Protein AF-A0A1F3H5K3-F1 (afdb_monomer_lite)

pLDDT: mean 89.54, std 6.71, range [53.72, 97.19]

Radius of gyration: 18.04 Å; chains: 1; bounding box: 42×29×49 Å

Secondary structure (DSSP, 8-state):
---HHHHHHHHHHHHHHHHHSHHHHHHEEEEHHHHHHHHS---------EEEES-GGGHHHHHHHHHHHHTTSS-B-HHHHHHHHSS-HHHHHHHHHHHHHHS-TTGGGTTTGGGS-HHHHHHIIIIIHHHHHHHHHHHHHS--B-

Foldseek 3Di:
DDDQVVQLVLVVVLVCLQCVPVVSVVFWDWDDVNCCVPPVVDPDRDNDTDIDGPDPVCVVVNVVSSLVSVLPGDADAQCVCCVVVVDGPLVVLVVVLVVLVPDQLVNVCVVPVVVDDPVVNVCSSPPPSVVVSVVSVVCSVPGRHD

Sequence (146 aa):
MVNINKHKFFLTQVLKDIYSDIELANCLGLKGGTALMFFYDLPRFSIDLDFNLLYLAKEKTVYEKVRKILQKQTPINKEIVEARMEIPLADYIQKCIDHLESMSDRGILNGLGELMDEDMKKFVRTKLRTETTSLLRFYKEFPILA

Structure (mmCIF, N/CA/C/O backbone):
data_AF-A0A1F3H5K3-F1
#
_entry.id   AF-A0A1F3H5K3-F1
#
loop_
_atom_site.group_PDB
_atom_site.id
_atom_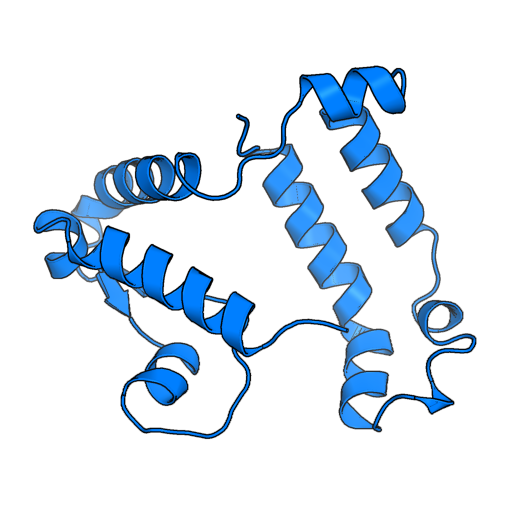site.type_symbol
_atom_site.label_atom_id
_atom_site.label_alt_id
_atom_site.label_comp_id
_atom_site.label_asym_id
_atom_site.label_entity_id
_atom_site.label_seq_id
_atom_site.pdbx_PDB_ins_code
_atom_site.Cartn_x
_atom_site.Cartn_y
_atom_site.Cartn_z
_atom_site.occupancy
_atom_site.B_iso_or_equiv
_atom_site.auth_seq_id
_atom_site.auth_comp_id
_atom_site.auth_asym_id
_atom_site.auth_atom_id
_atom_site.pdbx_PDB_model_num
ATOM 1 N N . MET A 1 1 ? -3.388 -15.518 13.757 1.00 53.72 1 MET A N 1
ATOM 2 C CA . MET A 1 1 ? -1.986 -15.597 13.289 1.00 53.72 1 MET A CA 1
ATOM 3 C C . MET A 1 1 ? -1.962 -15.286 11.798 1.00 53.72 1 MET A C 1
ATOM 5 O O . MET A 1 1 ? -2.818 -15.804 11.088 1.00 53.72 1 MET A O 1
ATOM 9 N N . VAL A 1 2 ? -1.072 -14.409 11.327 1.00 66.06 2 VAL A N 1
ATOM 10 C CA . VAL A 1 2 ? -0.984 -14.055 9.896 1.00 66.06 2 VAL A CA 1
ATOM 11 C C . VAL A 1 2 ? -0.534 -15.283 9.099 1.00 66.06 2 VAL A C 1
ATOM 13 O O . VAL A 1 2 ? 0.465 -15.911 9.439 1.00 66.06 2 VAL A O 1
ATOM 16 N N . ASN A 1 3 ? -1.269 -15.649 8.047 1.00 82.31 3 ASN A N 1
ATOM 17 C CA . ASN A 1 3 ? -0.871 -16.738 7.157 1.00 82.31 3 ASN A CA 1
ATOM 18 C C . ASN A 1 3 ? 0.148 -16.210 6.134 1.00 82.31 3 ASN A C 1
ATOM 20 O O . ASN A 1 3 ? -0.229 -15.592 5.138 1.00 82.31 3 ASN A O 1
ATOM 24 N N . ILE A 1 4 ? 1.433 -16.458 6.398 1.00 83.38 4 ILE A N 1
ATOM 25 C CA . ILE A 1 4 ? 2.563 -15.955 5.598 1.00 83.38 4 ILE A CA 1
ATOM 26 C C . ILE A 1 4 ? 2.479 -16.426 4.140 1.00 83.38 4 ILE A C 1
ATOM 28 O O . ILE A 1 4 ? 2.714 -15.640 3.225 1.00 83.38 4 ILE A O 1
ATOM 32 N N . ASN A 1 5 ? 2.082 -17.680 3.907 1.00 85.25 5 ASN A N 1
ATOM 33 C CA . ASN A 1 5 ? 1.953 -18.229 2.555 1.00 85.25 5 ASN A CA 1
ATOM 34 C C . ASN A 1 5 ? 0.828 -17.542 1.776 1.00 85.25 5 ASN A C 1
ATOM 36 O O . ASN A 1 5 ? 1.010 -17.185 0.615 1.00 85.25 5 ASN A O 1
ATOM 40 N N . LYS A 1 6 ? -0.315 -17.298 2.430 1.00 86.06 6 LYS A N 1
ATOM 41 C CA . LYS A 1 6 ? -1.436 -16.555 1.838 1.00 86.06 6 LYS A CA 1
ATOM 42 C C . LYS A 1 6 ? -1.039 -15.112 1.518 1.00 86.06 6 LYS A C 1
ATOM 44 O O . LYS A 1 6 ? -1.374 -14.612 0.451 1.00 86.06 6 LYS A O 1
ATOM 49 N N . HIS A 1 7 ? -0.289 -14.461 2.406 1.00 85.94 7 HIS A N 1
ATOM 50 C CA . HIS A 1 7 ? 0.241 -13.115 2.174 1.00 85.94 7 HIS A CA 1
ATOM 51 C C . HIS A 1 7 ? 1.208 -13.068 0.979 1.00 85.94 7 HIS A C 1
ATOM 53 O O . HIS A 1 7 ? 1.004 -12.285 0.053 1.00 85.94 7 HIS A O 1
ATOM 59 N N . LYS A 1 8 ? 2.204 -13.966 0.937 1.00 87.62 8 LYS A N 1
ATOM 60 C CA . LYS A 1 8 ? 3.149 -14.088 -0.190 1.00 87.62 8 LYS A CA 1
ATOM 61 C C . LYS A 1 8 ? 2.425 -14.367 -1.510 1.00 87.62 8 LYS A C 1
ATOM 63 O O . LYS A 1 8 ? 2.801 -13.810 -2.542 1.00 87.62 8 LYS A O 1
ATOM 68 N N . PHE A 1 9 ? 1.380 -15.193 -1.480 1.00 89.25 9 PHE A N 1
ATOM 69 C CA . PHE A 1 9 ? 0.535 -15.463 -2.641 1.00 89.25 9 PHE A CA 1
ATOM 70 C C . PHE A 1 9 ? -0.123 -14.185 -3.178 1.00 89.25 9 PHE A C 1
ATOM 72 O O . PHE A 1 9 ? -0.009 -13.914 -4.370 1.00 89.25 9 PHE A O 1
ATOM 79 N N . PHE A 1 10 ? -0.726 -13.354 -2.319 1.00 88.62 10 PHE A N 1
ATOM 80 C CA . PHE A 1 10 ? -1.322 -12.085 -2.755 1.00 88.62 10 PHE A CA 1
ATOM 81 C C . PHE A 1 10 ? -0.294 -11.109 -3.332 1.00 88.62 10 PHE A C 1
ATOM 83 O O . PHE A 1 10 ? -0.541 -10.544 -4.395 1.00 88.62 10 PHE A O 1
ATOM 90 N N . LEU A 1 11 ? 0.875 -10.953 -2.698 1.00 90.44 11 LEU A N 1
ATOM 91 C CA . LEU A 1 11 ? 1.953 -10.122 -3.255 1.00 90.44 11 LEU A CA 1
ATOM 92 C C . LEU A 1 11 ? 2.381 -10.612 -4.645 1.00 90.44 11 LEU A C 1
ATOM 94 O O . LEU A 1 11 ? 2.556 -9.810 -5.559 1.00 90.44 11 LEU A O 1
ATOM 98 N N . THR A 1 12 ? 2.498 -11.931 -4.820 1.00 90.94 12 THR A N 1
ATOM 99 C CA . THR A 1 12 ? 2.847 -12.543 -6.110 1.00 90.94 12 THR A CA 1
ATOM 100 C C . THR A 1 12 ? 1.757 -12.306 -7.155 1.00 90.94 12 THR A C 1
ATOM 102 O O . THR A 1 12 ? 2.070 -12.044 -8.312 1.00 90.94 12 THR A O 1
ATOM 105 N N . GLN A 1 13 ? 0.482 -12.357 -6.760 1.00 91.81 13 GLN A N 1
ATOM 106 C CA . GLN A 1 13 ? -0.642 -12.099 -7.657 1.00 91.81 13 GLN A CA 1
ATOM 107 C C . GLN A 1 13 ? -0.655 -10.643 -8.136 1.00 91.81 13 GLN A C 1
ATOM 109 O O . GLN A 1 13 ? -0.735 -10.406 -9.338 1.00 91.81 13 GLN A O 1
ATOM 114 N N . VAL A 1 14 ? -0.479 -9.675 -7.229 1.00 93.06 14 VAL A N 1
ATOM 115 C CA . VAL A 1 14 ? -0.369 -8.251 -7.591 1.00 93.06 14 VAL A CA 1
ATOM 116 C C . VAL A 1 14 ? 0.826 -8.017 -8.514 1.00 93.06 14 VAL A C 1
ATOM 118 O O . VAL A 1 14 ? 0.696 -7.347 -9.537 1.00 93.06 14 VAL A O 1
ATOM 121 N N . LEU A 1 15 ? 1.982 -8.606 -8.192 1.00 94.38 15 LEU A N 1
ATOM 122 C CA . LEU A 1 15 ? 3.187 -8.507 -9.013 1.00 94.38 15 LEU A CA 1
ATOM 123 C C . LEU A 1 15 ? 2.967 -9.081 -10.420 1.00 94.38 15 LEU A C 1
ATOM 125 O O . LEU A 1 15 ? 3.337 -8.453 -11.410 1.00 94.38 15 LEU A O 1
ATOM 129 N N . LYS A 1 16 ? 2.327 -10.252 -10.511 1.00 95.00 16 LYS A N 1
ATOM 130 C CA . LYS A 1 16 ? 1.963 -10.888 -11.779 1.00 95.00 16 LYS A CA 1
ATOM 131 C C . LYS A 1 16 ? 1.025 -10.002 -12.591 1.00 95.00 16 LYS A C 1
ATOM 133 O O . LY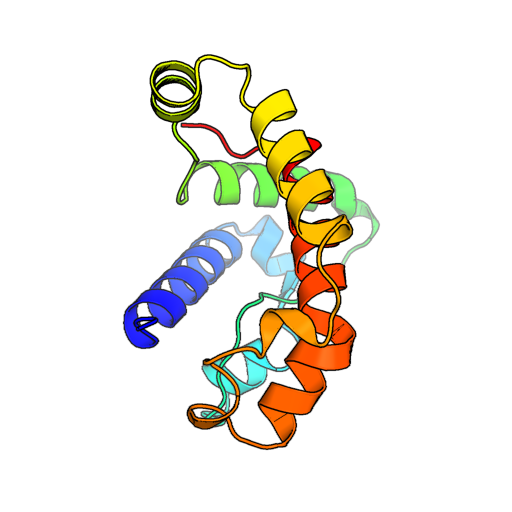S A 1 16 ? 1.254 -9.844 -13.787 1.00 95.00 16 LYS A O 1
ATOM 138 N N . ASP A 1 17 ? 0.003 -9.421 -11.973 1.00 94.69 17 ASP A N 1
ATOM 139 C CA . ASP A 1 17 ? -0.960 -8.566 -12.671 1.00 94.69 17 ASP A CA 1
ATOM 140 C C . ASP A 1 17 ? -0.287 -7.292 -13.212 1.00 94.69 17 ASP A C 1
ATOM 142 O O . ASP A 1 17 ? -0.572 -6.884 -14.337 1.00 94.69 17 ASP A O 1
ATOM 146 N N . ILE A 1 18 ? 0.661 -6.711 -12.462 1.00 95.94 18 ILE A N 1
ATOM 147 C CA . ILE A 1 18 ? 1.482 -5.571 -12.910 1.00 95.94 18 ILE A CA 1
ATOM 148 C C . ILE A 1 18 ? 2.341 -5.956 -14.119 1.00 95.94 18 ILE A C 1
ATOM 150 O O . ILE A 1 18 ? 2.279 -5.286 -15.146 1.00 95.94 18 ILE A O 1
ATOM 154 N N . TYR A 1 19 ? 3.119 -7.038 -14.026 1.00 95.88 19 TYR A N 1
ATOM 155 C CA . TYR A 1 19 ? 4.043 -7.442 -15.094 1.00 95.88 19 TYR A CA 1
ATOM 156 C C . TYR A 1 19 ? 3.368 -8.136 -16.286 1.00 95.88 19 TYR A C 1
ATOM 158 O O . TYR A 1 19 ? 4.009 -8.340 -17.314 1.00 95.88 19 TYR A O 1
ATOM 166 N N . SER A 1 20 ? 2.077 -8.463 -16.185 1.00 96.44 20 SER A N 1
ATOM 167 C CA . SER A 1 20 ? 1.277 -8.927 -17.326 1.00 96.44 20 SER A CA 1
ATOM 168 C C . SER A 1 20 ? 0.856 -7.778 -18.254 1.00 96.44 20 SER A C 1
ATOM 170 O O . SER A 1 20 ? 0.526 -8.024 -19.413 1.00 96.44 20 SER A O 1
ATOM 172 N N . ASP A 1 21 ? 0.869 -6.524 -17.783 1.00 96.88 21 ASP A N 1
ATOM 173 C CA . ASP A 1 21 ? 0.683 -5.347 -18.638 1.00 96.88 21 ASP A CA 1
ATOM 174 C C . ASP A 1 21 ? 2.030 -4.938 -19.254 1.00 96.88 21 ASP A C 1
ATOM 176 O O . ASP A 1 21 ? 2.958 -4.536 -18.554 1.00 96.88 21 ASP A O 1
ATOM 180 N N . ILE A 1 22 ? 2.130 -5.019 -20.585 1.00 95.38 22 ILE A N 1
ATOM 181 C CA . ILE A 1 22 ? 3.372 -4.764 -21.336 1.00 95.38 22 ILE A CA 1
ATOM 182 C C . ILE A 1 22 ? 3.917 -3.349 -21.084 1.00 95.38 22 ILE A C 1
ATOM 184 O O . ILE A 1 22 ? 5.130 -3.152 -21.044 1.00 95.38 22 ILE A O 1
ATOM 188 N N . GLU A 1 23 ? 3.059 -2.344 -20.910 1.00 95.25 23 GLU A N 1
ATOM 189 C CA . GLU A 1 23 ? 3.523 -0.975 -20.668 1.00 95.25 23 GLU A CA 1
ATOM 190 C C . GLU A 1 23 ? 4.072 -0.829 -19.247 1.00 95.25 23 GLU A C 1
ATOM 192 O O . GLU A 1 23 ? 5.141 -0.246 -19.065 1.00 95.25 23 GLU A O 1
ATOM 197 N N . LEU A 1 24 ? 3.390 -1.406 -18.250 1.00 97.00 24 LEU A N 1
ATOM 198 C CA . LEU A 1 24 ? 3.875 -1.418 -16.869 1.00 97.00 24 LEU A CA 1
ATOM 199 C C . LEU A 1 24 ? 5.176 -2.208 -16.729 1.00 97.00 24 LEU A C 1
ATOM 201 O O . LEU A 1 24 ? 6.099 -1.719 -16.084 1.00 97.00 24 LEU A O 1
ATOM 205 N N . ALA A 1 25 ? 5.282 -3.371 -17.376 1.00 95.88 25 ALA A N 1
ATOM 206 C CA . ALA A 1 25 ? 6.477 -4.210 -17.346 1.00 95.88 25 ALA A CA 1
ATOM 207 C C . ALA A 1 25 ? 7.730 -3.475 -17.848 1.00 95.88 25 ALA A C 1
ATOM 209 O O . ALA A 1 25 ? 8.818 -3.670 -17.313 1.00 95.88 25 ALA A O 1
ATOM 210 N N . ASN A 1 26 ? 7.567 -2.595 -18.840 1.00 95.12 26 ASN A N 1
ATOM 211 C CA . ASN A 1 26 ? 8.654 -1.771 -19.367 1.00 95.12 26 ASN A CA 1
ATOM 212 C C . ASN A 1 26 ? 8.911 -0.502 -18.538 1.00 95.12 26 ASN A C 1
ATOM 214 O O . ASN A 1 26 ? 9.991 0.073 -18.626 1.00 95.12 26 ASN A O 1
ATOM 218 N N . CYS A 1 27 ? 7.940 -0.038 -17.746 1.00 96.75 27 CYS A N 1
ATOM 219 C CA . CYS A 1 27 ? 8.057 1.206 -16.982 1.00 96.75 27 CYS A CA 1
ATOM 220 C C . CYS A 1 27 ? 8.420 1.003 -15.507 1.00 96.75 27 CYS A C 1
ATOM 222 O O . CYS A 1 27 ? 8.885 1.954 -14.880 1.00 96.75 27 CYS A O 1
ATOM 224 N N . LEU A 1 28 ? 8.204 -0.185 -14.940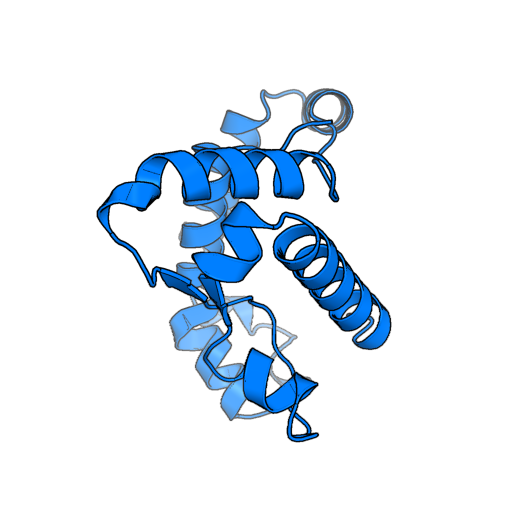 1.00 97.19 28 LEU A N 1
ATOM 225 C CA . LEU A 1 28 ? 8.393 -0.466 -13.519 1.00 97.19 28 LEU A CA 1
ATOM 226 C C . LEU A 1 28 ? 9.503 -1.496 -13.296 1.00 97.19 28 LEU A C 1
ATOM 228 O O . LEU A 1 28 ? 9.413 -2.642 -13.734 1.00 97.19 28 LEU A O 1
ATOM 232 N N . GLY A 1 29 ? 10.527 -1.105 -12.539 1.00 95.81 29 GLY A N 1
ATOM 233 C CA . GLY A 1 29 ? 11.541 -2.023 -12.020 1.00 95.81 29 GLY A CA 1
ATOM 234 C C . GLY A 1 29 ? 11.260 -2.379 -10.564 1.00 95.81 29 GLY A C 1
ATOM 235 O O . GLY A 1 29 ? 11.351 -1.497 -9.709 1.00 95.81 29 GLY A O 1
ATOM 236 N N . LEU A 1 30 ? 10.939 -3.643 -10.269 1.00 95.94 30 LEU A N 1
ATOM 237 C CA . LEU A 1 30 ? 10.796 -4.130 -8.895 1.00 95.94 30 LEU A CA 1
ATOM 238 C C . LEU A 1 30 ? 12.136 -3.996 -8.164 1.00 95.94 30 LEU A C 1
ATOM 240 O O . LEU A 1 30 ? 13.176 -4.414 -8.673 1.00 95.94 30 LEU A O 1
ATOM 244 N N . LYS A 1 31 ? 12.109 -3.428 -6.959 1.00 94.44 31 LYS A N 1
ATOM 245 C CA . LYS A 1 31 ? 13.299 -3.217 -6.134 1.00 94.44 31 LYS A CA 1
ATOM 246 C C . LYS A 1 31 ? 13.070 -3.648 -4.687 1.00 94.44 31 LYS A C 1
ATOM 248 O O . LYS A 1 31 ? 12.051 -4.233 -4.327 1.00 94.44 31 LYS A O 1
ATOM 253 N N . GLY A 1 32 ? 14.054 -3.320 -3.856 1.00 91.50 32 GLY A N 1
ATOM 254 C CA . GLY A 1 32 ? 13.952 -3.445 -2.414 1.00 91.50 32 GLY A CA 1
ATOM 255 C C . GLY A 1 32 ? 14.033 -4.891 -1.952 1.00 91.50 32 GLY A C 1
ATOM 256 O O . GLY A 1 32 ? 14.423 -5.806 -2.681 1.00 91.50 32 GLY A O 1
ATOM 257 N N . GLY A 1 33 ? 13.678 -5.104 -0.692 1.00 90.19 33 GLY A N 1
ATOM 258 C CA . GLY A 1 33 ? 13.815 -6.421 -0.097 1.00 90.19 33 GLY A CA 1
ATOM 259 C C . GLY A 1 33 ? 12.816 -7.446 -0.651 1.00 90.19 33 GLY A C 1
ATOM 260 O O . GLY A 1 33 ? 13.039 -8.647 -0.494 1.00 90.19 33 GLY A O 1
ATOM 261 N N . THR A 1 34 ? 11.711 -7.014 -1.260 1.00 91.19 34 THR A N 1
ATOM 262 C CA . THR A 1 34 ? 10.720 -7.918 -1.861 1.00 91.19 34 THR A CA 1
ATOM 263 C C . THR A 1 34 ? 11.289 -8.608 -3.095 1.00 91.19 34 THR A C 1
ATOM 265 O O . THR A 1 34 ? 11.112 -9.813 -3.259 1.00 91.19 34 THR A O 1
ATOM 268 N N . ALA A 1 35 ? 12.075 -7.885 -3.901 1.00 92.75 35 ALA A N 1
ATOM 269 C CA . ALA A 1 35 ? 12.851 -8.475 -4.989 1.00 92.75 35 ALA A CA 1
ATOM 270 C C . ALA A 1 35 ? 13.868 -9.506 -4.467 1.00 92.75 35 ALA A C 1
ATOM 272 O O . ALA A 1 35 ? 13.973 -10.597 -5.021 1.00 92.75 35 ALA A O 1
ATOM 273 N N . LEU A 1 36 ? 14.561 -9.204 -3.358 1.00 92.44 36 LEU A N 1
ATOM 274 C CA . LEU A 1 36 ? 15.491 -10.148 -2.719 1.00 92.44 36 LEU A CA 1
ATOM 275 C C . LEU A 1 36 ? 14.789 -11.420 -2.220 1.00 92.44 36 LEU A C 1
ATOM 277 O O . LEU A 1 36 ? 15.320 -12.516 -2.368 1.00 92.44 36 LEU A O 1
ATOM 281 N N . MET A 1 37 ? 13.582 -11.285 -1.669 1.00 90.25 37 MET A N 1
ATOM 282 C CA . MET A 1 37 ? 12.766 -12.422 -1.234 1.00 90.25 37 MET A CA 1
ATOM 283 C C . MET A 1 37 ? 12.334 -13.314 -2.411 1.00 90.25 37 MET A C 1
ATOM 285 O O . MET A 1 37 ? 12.263 -14.528 -2.248 1.00 90.25 37 MET A O 1
ATOM 289 N N . PHE A 1 38 ? 12.004 -12.736 -3.573 1.00 88.19 38 PHE A N 1
ATOM 290 C CA . PHE A 1 38 ? 11.485 -13.495 -4.718 1.00 88.19 38 PHE A CA 1
ATOM 291 C C . PHE A 1 38 ? 12.559 -14.074 -5.639 1.00 88.19 38 PHE A C 1
ATOM 293 O O . PHE A 1 38 ? 12.358 -15.165 -6.162 1.00 88.19 38 PHE A O 1
ATOM 300 N N . PHE A 1 39 ? 13.659 -13.356 -5.864 1.00 89.94 39 PHE A N 1
ATOM 301 C CA . PHE A 1 39 ? 14.644 -13.714 -6.892 1.00 89.94 39 PHE A CA 1
ATOM 302 C C . PHE A 1 39 ? 15.973 -14.226 -6.334 1.00 89.94 39 PHE A C 1
ATOM 304 O O . PHE A 1 39 ? 16.799 -14.714 -7.099 1.00 89.94 39 PHE A O 1
ATOM 311 N N . TYR A 1 40 ? 16.185 -14.111 -5.021 1.00 90.56 40 TYR A N 1
ATOM 312 C CA . TYR A 1 40 ? 17.432 -14.503 -4.358 1.00 90.56 40 TYR A CA 1
ATOM 313 C C . TYR A 1 40 ? 17.198 -15.403 -3.135 1.00 90.56 40 TYR A C 1
ATOM 315 O O . TYR A 1 40 ? 18.110 -15.582 -2.331 1.00 90.56 40 TYR A O 1
ATOM 323 N N . ASP A 1 41 ? 15.976 -15.927 -2.970 1.00 86.19 41 ASP A N 1
ATOM 324 C CA . ASP A 1 41 ? 15.566 -16.842 -1.893 1.00 86.19 41 ASP A CA 1
ATOM 325 C C . ASP A 1 41 ? 15.941 -16.383 -0.474 1.00 86.19 41 ASP A C 1
ATOM 327 O O . ASP A 1 41 ? 16.107 -17.187 0.446 1.00 86.19 41 ASP A O 1
ATOM 331 N N . LEU A 1 42 ? 16.054 -15.068 -0.265 1.00 88.94 42 LEU A N 1
ATOM 332 C CA . LEU A 1 42 ? 16.402 -14.522 1.038 1.00 88.94 42 LEU A CA 1
ATOM 333 C C . LEU A 1 42 ? 15.236 -14.778 2.016 1.00 88.94 42 LEU A C 1
ATOM 335 O O . LEU A 1 42 ? 14.127 -14.294 1.754 1.00 88.94 42 LEU A O 1
ATOM 339 N N . PRO A 1 43 ? 15.442 -15.497 3.143 1.00 83.69 43 PRO A N 1
ATOM 340 C CA . PRO A 1 43 ? 14.370 -15.913 4.045 1.00 83.69 43 PRO A CA 1
ATOM 341 C C . PRO A 1 43 ? 13.913 -14.741 4.919 1.00 83.69 43 PRO A C 1
ATOM 343 O O . PRO A 1 43 ? 14.223 -14.647 6.105 1.00 83.69 43 PRO A O 1
ATOM 346 N N . ARG A 1 44 ? 13.175 -13.814 4.309 1.00 84.62 44 ARG A N 1
ATOM 347 C CA . ARG A 1 44 ? 12.616 -12.629 4.959 1.00 84.62 44 ARG A CA 1
ATOM 348 C C . ARG A 1 44 ? 11.130 -12.500 4.678 1.00 84.62 44 ARG A C 1
ATOM 350 O O . ARG A 1 44 ? 10.648 -12.876 3.612 1.00 84.62 44 ARG A O 1
ATOM 357 N N . PHE A 1 45 ? 10.419 -11.913 5.629 1.00 80.75 45 PHE A N 1
ATOM 358 C CA . PHE A 1 45 ? 9.041 -11.492 5.434 1.00 80.75 45 PHE A CA 1
ATOM 359 C C . PHE A 1 45 ? 9.013 -10.100 4.791 1.00 80.75 45 PHE A C 1
ATOM 361 O O . PHE A 1 45 ? 9.763 -9.209 5.189 1.00 80.75 45 PHE A O 1
ATOM 368 N N . SER A 1 46 ? 8.166 -9.922 3.781 1.00 84.81 46 SER A N 1
ATOM 369 C CA . SER A 1 46 ? 7.947 -8.650 3.092 1.00 84.81 46 SER A CA 1
ATOM 370 C C . SER A 1 46 ? 6.454 -8.345 3.060 1.00 84.81 46 SER A C 1
ATOM 372 O O . SER A 1 46 ? 5.630 -9.255 2.947 1.00 84.81 46 SER A O 1
ATOM 374 N N . ILE A 1 47 ? 6.114 -7.067 3.207 1.00 83.19 47 ILE A N 1
ATOM 375 C CA . ILE A 1 47 ? 4.737 -6.583 3.366 1.00 83.19 47 ILE A CA 1
ATOM 376 C C . ILE A 1 47 ? 4.319 -5.712 2.171 1.00 83.19 47 ILE A C 1
ATOM 378 O O . ILE A 1 47 ? 3.132 -5.571 1.893 1.00 83.19 47 ILE A O 1
ATOM 382 N N . ASP A 1 48 ? 5.294 -5.195 1.434 1.00 86.50 48 ASP A N 1
ATOM 383 C CA . ASP A 1 48 ? 5.192 -4.160 0.418 1.00 86.50 48 ASP A CA 1
ATOM 384 C C . ASP A 1 48 ? 5.782 -4.598 -0.932 1.00 86.50 48 ASP A C 1
ATOM 386 O O . ASP A 1 48 ? 6.558 -5.551 -1.041 1.00 86.50 48 ASP A O 1
ATOM 390 N N . LEU A 1 49 ? 5.396 -3.884 -1.991 1.00 91.62 49 LEU A N 1
ATOM 391 C CA . LEU A 1 49 ? 6.012 -3.974 -3.312 1.00 91.62 49 LEU A CA 1
ATOM 392 C C . LEU A 1 49 ? 6.592 -2.608 -3.670 1.00 91.62 49 LEU A C 1
ATOM 394 O O . LEU A 1 49 ? 5.848 -1.660 -3.918 1.00 91.62 49 LEU A O 1
ATOM 398 N N . ASP A 1 50 ? 7.918 -2.532 -3.727 1.00 93.62 50 ASP A N 1
ATOM 399 C CA . ASP A 1 50 ? 8.633 -1.316 -4.095 1.00 93.62 50 ASP A CA 1
ATOM 400 C C . ASP A 1 50 ? 9.032 -1.331 -5.566 1.00 93.62 50 ASP A C 1
ATOM 402 O O . ASP A 1 50 ? 9.638 -2.288 -6.053 1.00 93.62 50 ASP A O 1
ATOM 406 N N . PHE A 1 51 ? 8.795 -0.217 -6.256 1.00 96.06 51 PHE A N 1
ATOM 407 C CA . PHE A 1 51 ? 9.172 -0.058 -7.656 1.00 96.06 51 PHE A CA 1
ATOM 408 C C . PHE A 1 51 ? 9.980 1.217 -7.890 1.00 96.06 51 PHE A C 1
ATOM 410 O O . PHE A 1 51 ? 9.827 2.220 -7.192 1.00 96.06 51 PHE A O 1
ATOM 417 N N . ASN A 1 52 ? 10.838 1.181 -8.904 1.00 96.31 52 ASN A N 1
ATOM 418 C CA . ASN A 1 52 ? 11.362 2.371 -9.561 1.00 96.31 52 ASN A CA 1
ATOM 419 C C . ASN A 1 52 ? 10.576 2.620 -10.849 1.00 96.31 52 ASN A C 1
ATOM 421 O O . ASN A 1 52 ? 10.388 1.699 -11.645 1.00 96.31 52 ASN A O 1
ATOM 425 N N . LEU A 1 53 ? 10.179 3.873 -11.072 1.00 96.81 53 LEU A N 1
ATOM 426 C CA . LEU A 1 53 ? 9.679 4.322 -12.365 1.00 96.81 53 LEU A CA 1
ATOM 427 C C . LEU A 1 53 ? 10.872 4.564 -13.297 1.00 96.81 53 LEU A C 1
ATOM 429 O O . LEU A 1 53 ? 11.672 5.467 -13.064 1.00 96.81 53 LEU A O 1
ATOM 433 N N . LEU A 1 54 ? 10.993 3.751 -14.343 1.00 96.19 54 LEU A N 1
ATOM 434 C CA . LEU A 1 54 ? 12.105 3.802 -15.298 1.00 96.19 54 LEU A CA 1
ATOM 435 C C . LEU A 1 54 ? 11.965 4.964 -16.293 1.00 96.19 54 LEU A C 1
ATOM 437 O O . LEU A 1 54 ? 12.962 5.471 -16.800 1.00 96.19 54 LEU A O 1
ATOM 441 N N . TYR A 1 55 ? 10.730 5.418 -16.535 1.00 94.62 55 TYR A N 1
ATOM 442 C CA . TYR A 1 55 ? 10.416 6.516 -17.448 1.00 94.62 55 TYR A CA 1
ATOM 443 C C . TYR A 1 55 ? 9.491 7.536 -16.778 1.00 94.62 55 TYR A C 1
ATOM 445 O O . TYR A 1 55 ? 8.276 7.350 -16.735 1.00 94.62 55 TYR A O 1
ATOM 453 N N . LEU A 1 56 ? 10.054 8.647 -16.294 1.00 93.50 56 LEU A N 1
ATOM 454 C CA . LEU A 1 56 ? 9.309 9.687 -15.562 1.00 93.50 56 LEU A CA 1
ATOM 455 C C . LEU A 1 56 ? 8.132 10.270 -16.364 1.00 93.50 56 LEU A C 1
ATOM 457 O O . LEU A 1 56 ? 7.069 10.525 -15.812 1.00 93.50 56 LEU A O 1
ATOM 461 N N . ALA A 1 57 ? 8.265 10.386 -17.688 1.00 96.19 57 ALA A N 1
ATOM 462 C CA . ALA A 1 57 ? 7.190 10.876 -18.558 1.00 96.19 57 ALA A CA 1
ATOM 463 C C . ALA A 1 57 ? 5.921 9.994 -18.549 1.00 96.19 57 ALA A C 1
ATOM 465 O O . ALA A 1 57 ? 4.863 10.430 -18.998 1.00 96.19 57 ALA A O 1
ATOM 466 N N . LYS A 1 58 ? 6.015 8.753 -18.056 1.00 95.94 58 LYS A N 1
ATOM 467 C CA . LYS A 1 58 ? 4.910 7.790 -17.978 1.00 95.94 58 LYS A CA 1
ATOM 468 C C . LYS A 1 58 ? 4.252 7.729 -16.601 1.00 95.94 58 LYS A C 1
ATOM 470 O O . LYS A 1 58 ? 3.344 6.923 -16.425 1.00 95.94 58 LYS A O 1
ATOM 475 N N . GLU A 1 59 ? 4.654 8.578 -15.652 1.00 95.06 59 GLU A N 1
ATOM 476 C CA . GLU A 1 59 ? 4.167 8.569 -14.264 1.00 95.06 59 GLU A CA 1
ATOM 477 C C . GLU A 1 59 ? 2.639 8.485 -14.172 1.00 95.06 59 GLU A C 1
ATOM 479 O O . GLU A 1 59 ? 2.102 7.567 -13.552 1.00 95.06 59 GLU A O 1
ATOM 484 N N . LYS A 1 60 ? 1.931 9.383 -14.867 1.00 95.00 60 LYS A N 1
ATOM 485 C CA . LYS A 1 60 ? 0.464 9.422 -14.848 1.00 95.00 60 LYS A CA 1
ATOM 486 C C . LYS A 1 60 ? -0.159 8.131 -15.390 1.00 95.00 60 LYS A C 1
ATOM 488 O O . LYS A 1 60 ? -1.050 7.567 -14.761 1.00 95.00 60 LYS A O 1
ATOM 493 N N . THR A 1 61 ? 0.330 7.637 -16.528 1.00 94.56 61 THR A N 1
ATOM 494 C CA . THR A 1 61 ? -0.156 6.393 -17.148 1.00 94.56 61 THR A CA 1
ATOM 495 C C . THR A 1 61 ? 0.083 5.186 -16.243 1.00 94.56 61 THR A C 1
ATOM 497 O O . THR A 1 61 ? -0.809 4.357 -16.064 1.00 94.56 61 THR A O 1
ATOM 500 N N . VAL A 1 62 ? 1.274 5.098 -15.645 1.00 96.56 62 VAL A N 1
ATOM 501 C CA . VAL A 1 62 ? 1.644 4.032 -14.711 1.00 96.56 62 VAL A CA 1
ATOM 502 C C . VAL A 1 62 ? 0.741 4.063 -13.483 1.00 96.56 62 VAL A C 1
ATOM 504 O O . VAL A 1 62 ? 0.158 3.035 -13.140 1.00 96.56 62 VAL A O 1
ATOM 507 N N . TYR A 1 63 ? 0.555 5.236 -12.872 1.00 93.62 63 TYR A N 1
ATOM 508 C CA . TYR A 1 63 ? -0.334 5.410 -11.725 1.00 93.62 63 TYR A CA 1
ATOM 509 C C . TYR A 1 63 ? -1.762 4.944 -12.038 1.00 93.62 63 TYR A C 1
ATOM 511 O O . TYR A 1 63 ? -2.330 4.136 -11.303 1.00 93.62 63 TYR A O 1
ATOM 519 N N . GLU A 1 64 ? -2.337 5.394 -13.157 1.00 93.75 64 GLU A N 1
ATOM 520 C CA . GLU A 1 64 ? -3.701 5.030 -13.558 1.00 93.75 64 GLU A CA 1
ATOM 521 C C . GLU A 1 64 ? -3.868 3.518 -13.770 1.00 93.75 64 GLU A C 1
ATOM 523 O O . GLU A 1 64 ? -4.875 2.938 -13.353 1.00 93.75 64 GLU A O 1
ATOM 528 N N . LYS A 1 65 ? -2.887 2.862 -14.400 1.00 95.69 65 LYS A N 1
ATOM 529 C CA . LYS A 1 65 ? -2.921 1.415 -14.647 1.00 95.69 65 LYS A CA 1
ATOM 530 C C . LYS A 1 65 ? -2.744 0.601 -13.368 1.00 95.69 65 LYS A C 1
ATOM 532 O O . LYS A 1 65 ? -3.535 -0.310 -13.125 1.00 95.69 65 LYS A O 1
ATOM 537 N N . VAL A 1 66 ? -1.769 0.952 -12.528 1.00 93.81 66 VAL A N 1
ATOM 538 C CA . VAL A 1 66 ? -1.557 0.290 -11.231 1.00 93.81 66 VAL A CA 1
ATOM 539 C C . VAL A 1 66 ? -2.798 0.442 -10.353 1.00 93.81 66 VAL A C 1
ATOM 541 O O . VAL A 1 66 ? -3.279 -0.546 -9.801 1.00 93.81 66 VAL A O 1
ATOM 544 N N . ARG A 1 67 ? -3.399 1.639 -10.299 1.00 89.12 67 ARG A N 1
ATOM 545 C CA . ARG A 1 67 ? -4.651 1.873 -9.567 1.00 89.12 67 ARG A CA 1
ATOM 546 C C . ARG A 1 67 ? -5.772 0.942 -10.038 1.00 89.12 67 ARG A C 1
ATOM 548 O O . ARG A 1 67 ? -6.438 0.335 -9.203 1.00 89.12 67 ARG A O 1
ATOM 555 N N . LYS A 1 68 ? -5.956 0.777 -11.353 1.00 90.38 68 LYS A N 1
ATOM 556 C CA . LYS A 1 68 ? -6.959 -0.147 -11.920 1.00 90.38 68 LYS A CA 1
ATOM 557 C C . LYS A 1 68 ? -6.695 -1.612 -11.566 1.00 90.38 68 LYS A C 1
ATOM 559 O O . LYS A 1 68 ? -7.650 -2.362 -11.393 1.00 90.38 68 LYS A O 1
ATOM 564 N N . ILE A 1 69 ? -5.433 -2.033 -11.475 1.00 91.81 69 ILE A N 1
ATOM 565 C CA . ILE A 1 69 ? -5.072 -3.391 -11.039 1.00 91.81 69 ILE A CA 1
ATOM 566 C C . ILE A 1 69 ? -5.437 -3.582 -9.567 1.00 91.81 69 ILE A C 1
ATOM 568 O O . ILE A 1 69 ? -6.110 -4.551 -9.225 1.00 91.81 69 ILE A O 1
ATOM 572 N N . LEU A 1 70 ? -5.049 -2.639 -8.704 1.00 87.69 70 LEU A N 1
ATOM 573 C CA . LEU A 1 70 ? -5.304 -2.725 -7.264 1.00 87.69 70 LEU A CA 1
ATOM 574 C C . LEU A 1 70 ? -6.799 -2.675 -6.924 1.00 87.69 70 LEU A C 1
ATOM 576 O O . LEU A 1 70 ? -7.229 -3.349 -5.992 1.00 87.69 70 LEU A O 1
ATOM 580 N N . GLN A 1 71 ? -7.605 -1.966 -7.720 1.00 83.62 71 GLN A N 1
ATOM 581 C CA . GLN A 1 71 ? -9.066 -1.960 -7.585 1.00 83.62 71 GLN A CA 1
ATOM 582 C C . GLN A 1 71 ? -9.712 -3.343 -7.735 1.00 83.62 71 GLN A C 1
ATOM 584 O O . GLN A 1 71 ? -10.779 -3.574 -7.180 1.00 83.62 71 GLN A O 1
ATOM 589 N N . LYS A 1 72 ? -9.068 -4.276 -8.444 1.00 82.56 72 LYS A N 1
ATOM 590 C CA . LYS A 1 72 ? -9.581 -5.640 -8.652 1.00 82.56 72 LYS A CA 1
ATOM 591 C C . LYS A 1 72 ? -9.184 -6.626 -7.551 1.00 82.56 72 LYS A C 1
ATOM 593 O O . LYS A 1 72 ? -9.556 -7.789 -7.647 1.00 82.56 72 LYS A O 1
ATOM 598 N N . GLN A 1 73 ? -8.385 -6.200 -6.570 1.00 81.81 73 GLN A N 1
ATOM 599 C CA . GLN A 1 73 ? -7.805 -7.099 -5.571 1.00 81.81 73 GLN A CA 1
ATOM 600 C C . GLN A 1 73 ? -8.784 -7.386 -4.428 1.00 81.81 73 GLN A C 1
ATOM 602 O O . GLN A 1 73 ? -9.806 -8.026 -4.642 1.00 81.81 73 GLN A O 1
ATOM 607 N N . THR A 1 74 ? -8.481 -6.965 -3.196 1.00 77.06 74 THR A N 1
ATOM 608 C CA . THR A 1 74 ? -9.351 -7.191 -2.028 1.00 77.06 74 THR A CA 1
ATOM 609 C C . THR A 1 74 ? -9.994 -5.873 -1.602 1.00 77.06 74 THR A C 1
ATOM 611 O O . THR A 1 74 ? -9.540 -5.262 -0.633 1.00 77.06 74 THR A O 1
ATOM 614 N N . PRO A 1 75 ? -11.000 -5.383 -2.346 1.00 82.06 75 PRO A N 1
ATOM 615 C CA . PRO A 1 75 ? -11.688 -4.163 -1.977 1.00 82.06 75 PRO A CA 1
ATOM 616 C C . PRO A 1 75 ? -12.474 -4.327 -0.673 1.00 82.06 75 PRO A C 1
ATOM 618 O O . PRO A 1 75 ? -12.975 -5.409 -0.353 1.00 82.06 75 PRO A O 1
ATOM 621 N N . ILE A 1 76 ? -12.622 -3.231 0.070 1.00 86.38 76 ILE A N 1
ATOM 622 C CA . ILE A 1 76 ? -13.541 -3.182 1.206 1.00 86.38 76 ILE A CA 1
ATOM 623 C C . ILE A 1 76 ? -14.960 -3.018 0.668 1.00 86.38 76 ILE A C 1
ATOM 625 O O . ILE A 1 76 ? -15.246 -2.107 -0.106 1.00 86.38 76 ILE A O 1
ATOM 629 N N . ASN A 1 77 ? -15.865 -3.878 1.126 1.00 90.69 77 ASN A N 1
ATOM 630 C CA . ASN A 1 77 ? -17.287 -3.692 0.887 1.00 90.69 77 ASN A CA 1
ATOM 631 C C . ASN A 1 77 ? -17.803 -2.563 1.792 1.00 90.69 77 ASN A C 1
ATOM 633 O O . ASN A 1 77 ? -17.887 -2.722 3.014 1.00 90.69 77 ASN A O 1
ATOM 637 N N . LYS A 1 78 ? -18.088 -1.409 1.184 1.00 93.44 78 LYS A N 1
ATOM 638 C CA . LYS A 1 78 ? -18.501 -0.195 1.890 1.00 93.44 78 LYS A CA 1
ATOM 639 C C . LYS A 1 78 ? -19.828 -0.411 2.613 1.00 93.44 78 LYS A C 1
ATOM 641 O O . LYS A 1 78 ? -19.953 -0.042 3.776 1.00 93.44 78 LYS A O 1
ATOM 646 N N . GLU A 1 79 ? -20.775 -1.063 1.951 1.00 94.00 79 GLU A N 1
ATOM 647 C CA . GLU A 1 79 ? -22.144 -1.266 2.423 1.00 94.00 79 GLU A CA 1
ATOM 648 C C . GLU A 1 79 ? -22.162 -2.079 3.719 1.00 94.00 79 GLU A C 1
ATOM 650 O O . GLU A 1 79 ? -22.862 -1.735 4.665 1.00 94.00 79 GLU A O 1
ATOM 655 N N . ILE A 1 80 ? -21.344 -3.130 3.798 1.00 95.00 80 ILE A N 1
ATOM 656 C CA . ILE A 1 80 ? -21.207 -3.969 4.990 1.00 95.00 80 ILE A CA 1
ATOM 657 C C . ILE A 1 80 ? -20.633 -3.175 6.166 1.00 95.00 80 ILE A C 1
ATOM 659 O O . ILE A 1 80 ? -21.058 -3.385 7.304 1.00 95.00 80 ILE A O 1
ATOM 663 N N . VAL A 1 81 ? -19.647 -2.305 5.922 1.00 94.69 81 VAL A N 1
ATOM 664 C CA . VAL A 1 81 ? -19.050 -1.487 6.987 1.00 94.69 81 VAL A CA 1
ATOM 665 C C . VAL A 1 81 ? -20.068 -0.472 7.490 1.00 94.69 81 VAL A C 1
ATOM 667 O O . VAL A 1 81 ? -20.316 -0.410 8.690 1.00 94.69 81 VAL A O 1
ATOM 670 N N . GLU A 1 82 ? -20.706 0.271 6.590 1.00 96.56 82 GLU A N 1
ATOM 671 C CA . GLU A 1 82 ? -21.674 1.308 6.959 1.00 96.56 82 GLU A CA 1
ATOM 672 C C . GLU A 1 82 ? -22.915 0.714 7.637 1.00 96.56 82 GLU A C 1
ATOM 674 O O . GLU A 1 82 ? -23.368 1.246 8.647 1.00 96.56 82 GLU A O 1
ATOM 679 N N . ALA A 1 83 ? -23.402 -0.445 7.178 1.00 97.06 83 ALA A N 1
ATOM 680 C CA . ALA A 1 83 ? -24.525 -1.142 7.805 1.00 97.06 83 ALA A CA 1
ATOM 681 C C . ALA A 1 83 ? -24.215 -1.645 9.225 1.00 97.06 83 ALA A C 1
ATOM 683 O O . ALA A 1 83 ? -25.119 -1.745 10.047 1.00 97.06 83 ALA A O 1
ATOM 684 N N . ARG A 1 84 ? -22.956 -1.995 9.522 1.00 96.56 84 ARG A N 1
ATOM 685 C CA . ARG A 1 84 ? -22.549 -2.492 10.850 1.00 96.56 84 ARG A CA 1
ATOM 686 C C . ARG A 1 84 ? -22.146 -1.390 11.813 1.00 96.56 84 ARG A C 1
ATOM 688 O O . ARG A 1 84 ? -22.307 -1.555 13.017 1.00 96.56 84 ARG A O 1
ATOM 695 N N . MET A 1 85 ? -21.556 -0.323 11.288 1.00 96.25 85 MET A N 1
ATOM 696 C CA . MET A 1 85 ? -21.026 0.768 12.098 1.00 96.25 85 MET A CA 1
ATOM 697 C C . MET A 1 85 ? -22.009 1.928 12.248 1.00 96.25 85 MET A C 1
ATOM 699 O O . MET A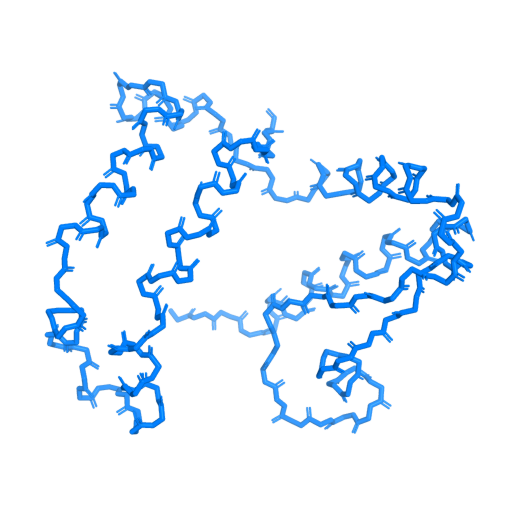 1 85 ? -21.767 2.793 13.086 1.00 96.25 85 MET A O 1
ATOM 703 N N . GLU A 1 86 ? -23.076 1.949 11.441 1.00 96.94 86 GLU A N 1
ATOM 704 C CA . GLU A 1 86 ? -24.116 2.987 11.409 1.00 96.94 86 GLU A CA 1
ATOM 705 C C . GLU A 1 86 ? -23.568 4.402 11.146 1.00 96.94 86 GLU A C 1
ATOM 707 O O . GLU A 1 86 ? -24.191 5.405 11.486 1.00 96.94 86 GLU A O 1
ATOM 712 N N . ILE A 1 87 ? -22.392 4.490 10.519 1.00 96.44 87 ILE A N 1
ATOM 713 C CA . ILE A 1 87 ? -21.727 5.736 10.125 1.00 96.44 87 ILE A CA 1
ATOM 714 C C . ILE A 1 87 ? -21.037 5.559 8.765 1.00 96.44 87 ILE A C 1
ATOM 716 O O . ILE A 1 87 ? -20.670 4.429 8.422 1.00 96.44 87 ILE A O 1
ATOM 720 N N . PRO A 1 88 ? -20.809 6.645 8.001 1.00 96.56 88 PRO A N 1
ATOM 721 C CA . PRO A 1 88 ? -20.082 6.584 6.736 1.00 96.56 88 PRO A CA 1
ATOM 722 C C . PRO A 1 88 ? -18.684 5.972 6.879 1.00 96.56 88 PRO A C 1
ATOM 724 O O . PRO A 1 88 ? -17.986 6.210 7.868 1.00 96.56 88 PRO A O 1
ATOM 727 N N . LEU A 1 89 ? -18.219 5.246 5.857 1.00 94.50 89 LEU A N 1
ATOM 728 C CA . LEU A 1 89 ? -16.906 4.585 5.868 1.00 94.50 89 LEU A CA 1
ATOM 729 C C . LEU A 1 89 ? -15.762 5.567 6.175 1.00 94.50 89 LEU A C 1
ATOM 731 O O . LEU A 1 89 ? -14.851 5.237 6.931 1.00 94.50 89 LEU A O 1
ATOM 735 N N . ALA A 1 90 ? -15.812 6.778 5.614 1.00 94.62 90 ALA A N 1
ATOM 736 C CA . ALA A 1 90 ? -14.797 7.807 5.840 1.00 94.62 90 ALA A CA 1
ATOM 737 C C . ALA A 1 90 ? -14.739 8.270 7.307 1.00 94.62 90 ALA A C 1
ATOM 739 O O . ALA A 1 90 ? -13.647 8.503 7.837 1.00 94.62 90 ALA A O 1
ATOM 740 N N . ASP A 1 91 ? -15.897 8.358 7.964 1.00 96.56 91 ASP A N 1
ATOM 741 C CA . ASP A 1 91 ? -16.016 8.739 9.372 1.00 96.56 91 ASP A CA 1
ATOM 742 C C . ASP A 1 91 ? -15.582 7.587 10.275 1.00 96.56 91 ASP A C 1
ATOM 744 O O . ASP A 1 91 ? -14.896 7.800 11.272 1.00 96.56 91 ASP A O 1
ATOM 748 N N . TYR A 1 92 ? -15.891 6.347 9.887 1.00 96.31 92 TYR A N 1
ATOM 749 C CA . TYR A 1 92 ? -15.398 5.172 10.594 1.00 96.31 92 TYR A CA 1
ATOM 750 C C . TYR A 1 92 ? -13.872 5.050 10.524 1.00 96.31 92 TYR A C 1
ATOM 752 O O . TYR A 1 92 ? -13.228 4.842 11.551 1.00 96.31 92 TYR A O 1
ATOM 760 N N . ILE A 1 93 ? -13.271 5.247 9.345 1.00 95.38 93 ILE A N 1
ATOM 761 C CA . ILE A 1 93 ? -11.809 5.268 9.203 1.00 95.38 93 ILE A CA 1
ATOM 762 C C . ILE A 1 93 ? -11.209 6.394 10.055 1.00 95.38 93 ILE A C 1
ATOM 764 O O . ILE A 1 93 ? -10.201 6.170 10.724 1.00 95.38 93 ILE A O 1
ATOM 768 N N . GLN A 1 94 ? -11.835 7.578 10.090 1.00 97.06 94 GLN A N 1
ATOM 769 C CA . GLN A 1 94 ? -11.382 8.669 10.957 1.00 97.06 94 GLN A CA 1
ATOM 770 C C . GLN A 1 94 ? -11.445 8.284 12.435 1.00 97.06 94 GLN A C 1
ATOM 772 O O . GLN A 1 94 ? -10.468 8.464 13.149 1.00 97.06 94 GLN A O 1
ATOM 777 N N . LYS A 1 95 ? -12.541 7.665 12.875 1.00 96.62 95 LYS A N 1
ATOM 778 C CA . LYS A 1 95 ? -12.691 7.172 14.246 1.00 96.62 95 LYS A CA 1
ATOM 779 C C . LYS A 1 95 ? -11.604 6.155 14.614 1.00 96.62 95 LYS A C 1
ATOM 781 O O . LYS A 1 95 ? -11.103 6.178 15.735 1.00 96.62 95 LYS A O 1
ATOM 786 N N . CYS A 1 96 ? -11.211 5.284 13.682 1.00 95.25 96 CYS A N 1
ATOM 787 C CA . CYS A 1 96 ? -10.085 4.364 13.871 1.00 95.25 96 CYS A CA 1
ATOM 788 C C . CYS A 1 96 ? -8.748 5.107 14.011 1.00 95.25 96 CYS A C 1
ATOM 790 O O . CYS A 1 96 ? -7.948 4.754 14.876 1.00 95.25 96 CYS A O 1
ATOM 792 N N . ILE A 1 97 ? -8.514 6.136 13.188 1.00 96.00 97 ILE A N 1
ATOM 793 C CA . ILE A 1 97 ? -7.324 6.996 13.274 1.00 96.00 97 ILE A CA 1
ATOM 794 C C . ILE A 1 97 ? -7.270 7.693 14.637 1.00 96.00 97 ILE A C 1
ATOM 796 O O . ILE A 1 97 ? -6.266 7.568 15.333 1.00 96.00 97 ILE A O 1
ATOM 800 N N . ASP A 1 98 ? -8.355 8.347 15.049 1.00 95.94 98 ASP A N 1
ATOM 801 C CA . ASP A 1 98 ? -8.429 9.082 16.315 1.00 95.94 98 ASP A CA 1
ATOM 802 C C . ASP A 1 98 ? -8.202 8.145 17.509 1.00 95.94 98 ASP A C 1
ATOM 804 O O . ASP A 1 98 ? -7.483 8.474 18.456 1.00 95.94 98 ASP A O 1
ATOM 808 N N . HIS A 1 99 ? -8.766 6.933 17.447 1.00 93.12 99 HIS A N 1
ATOM 809 C CA . HIS A 1 99 ? -8.541 5.914 18.464 1.00 93.12 99 HIS A CA 1
ATOM 810 C C . HIS A 1 99 ? -7.060 5.533 18.557 1.00 93.12 99 HIS A C 1
ATOM 812 O O . HIS A 1 99 ? -6.496 5.579 19.649 1.00 93.12 99 HIS A O 1
ATOM 818 N N . LEU A 1 100 ? -6.411 5.222 17.432 1.00 91.25 100 LEU A N 1
ATOM 819 C CA . LEU A 1 100 ? -4.985 4.889 17.408 1.00 91.25 100 LEU A CA 1
ATOM 820 C C . LEU A 1 100 ? -4.113 6.048 17.899 1.00 91.25 100 LEU A C 1
ATOM 822 O O . LEU A 1 100 ? -3.166 5.816 18.646 1.00 91.25 100 LEU A O 1
ATOM 826 N N . GLU A 1 101 ? -4.432 7.287 17.529 1.00 91.06 101 GLU A N 1
ATOM 827 C CA . GLU A 1 101 ? -3.693 8.478 17.965 1.00 91.06 101 GLU A CA 1
ATOM 828 C C . GLU A 1 101 ? -3.836 8.740 19.469 1.00 91.06 101 GLU A C 1
ATOM 830 O O . GLU A 1 101 ? -2.868 9.159 20.108 1.00 91.06 101 GLU A O 1
ATOM 835 N N . SER A 1 102 ? -4.996 8.415 20.051 1.00 90.69 102 SER A N 1
ATOM 836 C CA . SER A 1 102 ? -5.234 8.511 21.497 1.00 90.69 102 SER A CA 1
ATOM 837 C C . SER A 1 102 ? -4.466 7.467 22.322 1.00 90.69 102 SER A C 1
ATOM 839 O O . SER A 1 102 ? -4.254 7.654 23.522 1.00 90.69 102 SER A O 1
ATOM 841 N N . MET A 1 103 ? -4.024 6.368 21.700 1.00 87.19 103 MET A N 1
ATOM 842 C CA . MET A 1 103 ? -3.245 5.331 22.373 1.00 87.19 103 MET A CA 1
ATOM 843 C C . MET A 1 103 ? -1.791 5.767 22.571 1.00 87.19 103 MET A C 1
ATOM 845 O O . MET A 1 103 ? -1.166 6.368 21.696 1.00 87.19 103 MET A O 1
ATOM 849 N N . SER A 1 104 ? -1.210 5.396 23.715 1.00 84.75 104 SER A N 1
ATOM 850 C CA . SER A 1 104 ? 0.230 5.550 23.940 1.00 84.75 104 SER A CA 1
ATOM 851 C C . SER A 1 104 ? 1.010 4.404 23.295 1.00 84.75 104 SER A C 1
ATOM 853 O O . SER A 1 104 ? 0.597 3.246 23.373 1.00 84.75 104 SER A O 1
ATOM 855 N N . ASP A 1 105 ? 2.192 4.700 22.749 1.00 78.00 105 ASP A N 1
ATOM 856 C CA . ASP A 1 105 ? 3.063 3.689 22.125 1.00 78.00 105 ASP A CA 1
ATOM 857 C C . ASP A 1 105 ? 3.443 2.555 23.097 1.00 78.00 105 ASP A C 1
ATOM 859 O O . ASP A 1 105 ? 3.657 1.410 22.700 1.00 78.00 105 ASP A O 1
ATOM 863 N N . ARG A 1 106 ? 3.498 2.857 24.403 1.00 74.88 106 ARG A N 1
ATOM 864 C CA . ARG A 1 106 ? 3.735 1.861 25.461 1.00 74.88 106 ARG A CA 1
ATOM 865 C C . ARG A 1 106 ? 2.498 1.018 25.760 1.00 74.88 106 ARG A C 1
ATOM 867 O O . ARG A 1 106 ? 2.646 -0.170 26.019 1.00 74.88 106 ARG A O 1
ATOM 874 N N . GLY A 1 107 ? 1.305 1.611 25.704 1.00 78.75 107 GLY A N 1
ATOM 875 C CA . GLY A 1 107 ? 0.043 0.922 25.972 1.00 78.75 107 GLY A CA 1
ATOM 876 C C . GLY A 1 107 ? -0.272 -0.182 24.963 1.00 78.75 107 GLY A C 1
ATOM 877 O O . GLY A 1 107 ? -0.896 -1.170 25.335 1.00 78.75 107 GLY A O 1
ATOM 878 N N . ILE A 1 108 ? 0.226 -0.068 23.725 1.00 80.50 108 ILE A N 1
ATOM 879 C CA . ILE A 1 108 ? 0.067 -1.097 22.679 1.00 80.50 108 ILE A CA 1
ATOM 880 C C . ILE A 1 108 ? 0.727 -2.428 23.085 1.00 80.50 108 ILE A C 1
ATOM 882 O O . ILE A 1 108 ? 0.273 -3.494 22.681 1.00 80.50 108 ILE A O 1
ATOM 886 N N . LEU A 1 109 ? 1.774 -2.392 23.915 1.00 78.81 109 LEU A N 1
ATOM 887 C CA . LEU A 1 109 ? 2.481 -3.596 24.364 1.00 78.81 109 LEU A CA 1
ATOM 888 C C . LEU A 1 109 ? 1.837 -4.294 25.566 1.00 78.81 109 LEU A C 1
ATOM 890 O O . LEU A 1 109 ? 2.308 -5.368 25.949 1.00 78.81 109 LEU A O 1
ATOM 894 N N . ASN A 1 110 ? 0.798 -3.718 26.175 1.00 80.38 110 ASN A N 1
ATOM 895 C CA . ASN A 1 110 ? 0.171 -4.301 27.359 1.00 80.38 110 ASN A CA 1
ATOM 896 C C . ASN A 1 110 ? -0.396 -5.692 27.028 1.00 80.38 110 ASN A C 1
ATOM 898 O O . ASN A 1 110 ? -1.275 -5.829 26.183 1.00 80.38 110 ASN A O 1
ATOM 902 N N . GLY A 1 111 ? 0.140 -6.732 27.672 1.00 76.38 111 GLY A N 1
ATOM 903 C CA . GLY A 1 111 ? -0.245 -8.133 27.451 1.00 76.38 111 GLY A CA 1
ATOM 904 C C . GLY A 1 111 ? 0.309 -8.781 26.173 1.00 76.38 111 GLY A C 1
ATOM 905 O O . GLY A 1 111 ? 0.266 -10.000 26.054 1.00 76.38 111 GLY A O 1
ATOM 906 N N . LEU A 1 112 ? 0.868 -8.003 25.239 1.00 78.75 112 LEU A N 1
ATOM 907 C CA . LEU A 1 112 ? 1.465 -8.512 23.996 1.00 78.75 112 LEU A CA 1
ATOM 908 C C . LEU A 1 112 ? 2.993 -8.566 24.044 1.00 78.75 112 LEU A C 1
ATOM 910 O O . LEU A 1 112 ? 3.593 -9.361 23.329 1.00 78.75 112 LEU A O 1
ATOM 914 N N . GLY A 1 113 ? 3.634 -7.765 24.902 1.00 79.75 113 GLY A N 1
ATOM 915 C CA . GLY A 1 113 ? 5.094 -7.682 24.969 1.00 79.75 113 GLY A CA 1
ATOM 916 C C . GLY A 1 113 ? 5.781 -9.014 25.283 1.00 79.75 113 GLY A C 1
ATOM 917 O O . GLY A 1 113 ? 6.863 -9.267 24.770 1.00 79.75 113 GLY A O 1
ATOM 918 N N . GLU A 1 114 ? 5.161 -9.889 26.072 1.00 81.69 114 GLU A N 1
ATOM 919 C CA . GLU A 1 114 ? 5.724 -11.207 26.412 1.00 81.69 114 GLU A CA 1
ATOM 920 C C . GLU A 1 114 ? 5.773 -12.167 25.214 1.00 81.69 114 GLU A C 1
ATOM 922 O O . GLU A 1 114 ? 6.566 -13.103 25.203 1.00 81.69 114 GLU A O 1
ATOM 927 N N . LEU A 1 115 ? 4.966 -11.910 24.181 1.00 81.88 115 LEU A N 1
ATOM 928 C CA . LEU A 1 115 ? 4.859 -12.737 22.978 1.00 81.88 115 LEU A CA 1
ATOM 929 C C . LEU A 1 115 ? 5.786 -12.266 21.844 1.00 81.88 115 LEU A C 1
ATOM 931 O O . LEU A 1 115 ? 5.694 -12.773 20.727 1.00 81.88 115 LEU A O 1
ATOM 935 N N . MET A 1 116 ? 6.631 -11.261 22.096 1.00 82.50 116 MET A N 1
ATOM 936 C CA . MET A 1 116 ? 7.384 -10.537 21.069 1.00 82.50 116 MET A CA 1
ATOM 937 C C . MET A 1 116 ? 8.879 -10.505 21.396 1.00 82.50 116 MET A C 1
ATOM 939 O O . MET A 1 116 ? 9.272 -10.375 22.558 1.00 82.50 116 MET A O 1
ATOM 943 N N . ASP A 1 117 ? 9.716 -10.576 20.362 1.00 86.69 117 ASP A N 1
ATOM 944 C CA . ASP A 1 117 ? 11.155 -10.338 20.480 1.00 86.69 117 ASP A CA 1
ATOM 945 C C . ASP A 1 117 ? 11.480 -8.840 20.674 1.00 86.69 117 ASP A C 1
ATOM 947 O O . ASP A 1 117 ? 10.614 -7.961 20.584 1.00 86.69 117 ASP A O 1
ATOM 951 N N . GLU A 1 118 ? 12.738 -8.535 20.998 1.00 85.75 118 GLU A N 1
ATOM 952 C CA . GLU A 1 118 ? 13.168 -7.163 21.298 1.00 85.75 118 GLU A CA 1
ATOM 953 C C . GLU A 1 118 ? 13.095 -6.224 20.084 1.00 85.75 118 GLU A C 1
ATOM 955 O O . GLU A 1 118 ? 12.737 -5.050 20.236 1.00 85.75 118 GLU A O 1
ATOM 960 N N . ASP A 1 119 ? 13.355 -6.728 18.877 1.00 82.69 119 ASP A N 1
ATOM 961 C CA . ASP A 1 119 ? 13.270 -5.936 17.648 1.00 82.69 119 ASP A CA 1
ATOM 962 C C . ASP A 1 119 ? 11.821 -5.543 17.345 1.00 82.69 119 ASP A C 1
ATOM 964 O O . ASP A 1 119 ? 11.520 -4.383 17.040 1.00 82.69 119 ASP A O 1
ATOM 968 N N . MET A 1 120 ? 10.893 -6.481 17.516 1.00 82.06 120 MET A N 1
ATOM 969 C CA . MET A 1 120 ? 9.471 -6.257 17.329 1.00 82.06 120 MET A CA 1
ATOM 970 C C . MET A 1 120 ? 8.906 -5.330 18.413 1.00 82.06 120 MET A C 1
ATOM 972 O O . MET A 1 120 ? 8.148 -4.409 18.101 1.00 82.06 120 MET A O 1
ATOM 976 N N . LYS A 1 121 ? 9.321 -5.474 19.680 1.00 87.06 121 LYS A N 1
ATOM 977 C CA . LYS A 1 121 ? 8.972 -4.510 20.743 1.00 87.06 121 LYS A CA 1
ATOM 978 C C . LYS A 1 121 ? 9.448 -3.102 20.405 1.00 87.06 121 LYS A C 1
ATOM 980 O O . LYS A 1 121 ? 8.717 -2.133 20.628 1.00 87.06 121 LYS A O 1
ATOM 985 N N . LYS A 1 122 ? 10.666 -2.972 19.869 1.00 86.19 122 LYS A N 1
ATOM 986 C CA . LYS A 1 122 ? 11.218 -1.688 19.430 1.00 86.19 122 LYS A CA 1
ATOM 987 C C . LYS A 1 122 ? 10.387 -1.100 18.294 1.00 86.19 122 LYS A C 1
ATOM 989 O O . LYS A 1 122 ? 10.042 0.079 18.364 1.00 86.19 122 LYS A O 1
ATOM 994 N N . PHE A 1 123 ? 10.014 -1.900 17.297 1.00 85.12 123 PHE A N 1
ATOM 995 C CA . PHE A 1 123 ? 9.130 -1.467 16.213 1.00 85.12 123 PHE A CA 1
ATOM 996 C C . PHE A 1 123 ? 7.770 -0.978 16.734 1.00 85.12 123 PHE A C 1
ATOM 998 O O . PHE A 1 123 ? 7.354 0.134 16.404 1.00 85.12 123 PHE A O 1
ATOM 1005 N N . VAL A 1 124 ? 7.113 -1.742 17.616 1.00 85.00 124 VAL A N 1
ATOM 1006 C CA . VAL A 1 124 ? 5.813 -1.357 18.192 1.00 85.00 124 VAL A CA 1
ATOM 1007 C C . VAL A 1 124 ? 5.891 -0.022 18.929 1.00 85.00 124 VAL A C 1
ATOM 1009 O O . VAL A 1 124 ? 5.033 0.833 18.734 1.00 85.00 124 VAL A O 1
ATOM 1012 N N . ARG A 1 125 ? 6.943 0.187 19.729 1.00 83.31 125 ARG A N 1
ATOM 1013 C CA . ARG A 1 125 ? 7.128 1.416 20.522 1.00 83.31 125 ARG A CA 1
ATOM 1014 C C . ARG A 1 125 ? 7.459 2.655 19.699 1.00 83.31 125 ARG A C 1
ATOM 1016 O O . ARG A 1 125 ? 7.396 3.751 20.244 1.00 83.31 125 ARG A O 1
ATOM 1023 N N . THR A 1 126 ? 7.916 2.493 18.460 1.00 84.12 126 THR A N 1
ATOM 1024 C CA . THR A 1 126 ? 8.513 3.601 17.696 1.00 84.12 126 THR A CA 1
ATOM 1025 C C . THR A 1 126 ? 7.795 3.910 16.394 1.00 84.12 126 THR A C 1
ATOM 1027 O O . THR A 1 126 ? 7.821 5.056 15.956 1.00 84.12 126 THR A O 1
ATOM 1030 N N . LYS A 1 127 ? 7.187 2.907 15.757 1.00 86.31 127 LYS A N 1
ATOM 1031 C CA . LYS A 1 127 ? 6.752 3.005 14.362 1.00 86.31 127 LYS A CA 1
ATOM 1032 C C . LYS A 1 127 ? 5.334 2.517 14.120 1.00 86.31 127 LYS A C 1
ATOM 1034 O O . LYS A 1 127 ? 4.622 3.171 13.366 1.00 86.31 127 LYS A O 1
ATOM 1039 N N . LEU A 1 128 ? 4.900 1.433 14.775 1.00 87.38 128 LEU A N 1
ATOM 1040 C CA . LEU A 1 128 ? 3.637 0.761 14.437 1.00 87.38 128 LEU A CA 1
ATOM 1041 C C . LEU A 1 128 ? 2.437 1.718 14.389 1.00 87.38 128 LEU A C 1
ATOM 1043 O O . LEU A 1 128 ? 1.702 1.714 13.402 1.00 87.38 128 LEU A O 1
ATOM 1047 N N . ARG A 1 129 ? 2.243 2.545 15.425 1.00 89.44 129 ARG A N 1
ATOM 1048 C CA . ARG A 1 129 ? 1.133 3.509 15.476 1.00 89.44 129 ARG A CA 1
ATOM 1049 C C . ARG A 1 129 ? 1.204 4.496 14.310 1.00 89.44 129 ARG A C 1
ATOM 1051 O O . ARG A 1 129 ? 0.254 4.607 13.545 1.00 89.44 129 ARG A O 1
ATOM 1058 N N . THR A 1 130 ? 2.345 5.160 14.141 1.00 89.31 130 THR A N 1
ATOM 1059 C CA . THR A 1 130 ? 2.562 6.179 13.103 1.00 89.31 130 THR A CA 1
ATOM 1060 C C . THR A 1 130 ? 2.406 5.620 11.688 1.00 89.31 130 THR A C 1
ATOM 1062 O O . THR A 1 130 ? 1.775 6.255 10.840 1.00 89.31 130 THR A O 1
ATOM 1065 N N . GLU A 1 131 ? 2.943 4.426 11.426 1.00 90.31 131 GLU A N 1
ATOM 1066 C CA . GLU A 1 131 ? 2.833 3.757 10.126 1.00 90.31 131 GLU A CA 1
ATOM 1067 C C . GLU A 1 131 ? 1.386 3.332 9.844 1.00 90.31 131 GLU A C 1
ATOM 1069 O O . GLU A 1 131 ? 0.857 3.625 8.773 1.00 90.31 131 GLU A O 1
ATOM 1074 N N . THR A 1 132 ? 0.701 2.735 10.826 1.00 90.69 132 THR A N 1
ATOM 1075 C CA . THR A 1 132 ? -0.709 2.324 10.688 1.00 90.69 132 THR A CA 1
ATOM 1076 C C . THR A 1 132 ? -1.612 3.526 10.429 1.00 90.69 132 THR A C 1
ATOM 1078 O O . THR A 1 132 ? -2.434 3.504 9.513 1.00 90.69 132 THR A O 1
ATOM 1081 N N . THR A 1 133 ? -1.434 4.607 11.190 1.00 93.44 133 THR A N 1
ATOM 1082 C CA . THR A 1 133 ? -2.189 5.846 11.000 1.00 93.44 133 THR A CA 1
ATOM 1083 C C . THR A 1 133 ? -1.933 6.456 9.622 1.00 93.44 133 THR A C 1
ATOM 1085 O O . THR A 1 133 ? -2.879 6.877 8.959 1.00 93.44 133 THR A O 1
ATOM 1088 N N . SER A 1 134 ? -0.683 6.462 9.150 1.00 92.62 134 SER A N 1
ATOM 1089 C CA . SER A 1 134 ? -0.344 6.937 7.800 1.00 92.62 134 SER A CA 1
ATOM 1090 C C . SER A 1 134 ? -1.058 6.129 6.711 1.00 92.62 134 SER A C 1
ATOM 1092 O O . SER A 1 134 ? -1.644 6.711 5.799 1.00 92.62 134 SER A O 1
ATOM 1094 N N . LEU A 1 135 ? -1.082 4.797 6.836 1.00 90.25 135 LEU A N 1
ATOM 1095 C CA . LEU A 1 135 ? -1.783 3.916 5.898 1.00 90.25 135 LEU A CA 1
ATOM 1096 C C . LEU A 1 135 ? -3.302 4.138 5.915 1.00 90.25 135 LEU A C 1
ATOM 1098 O O . LEU A 1 135 ? -3.923 4.193 4.855 1.00 90.25 135 LEU A O 1
ATOM 1102 N N . LEU A 1 136 ? -3.905 4.317 7.094 1.00 93.06 136 LEU A N 1
ATOM 1103 C CA . LEU A 1 136 ? -5.335 4.619 7.215 1.00 93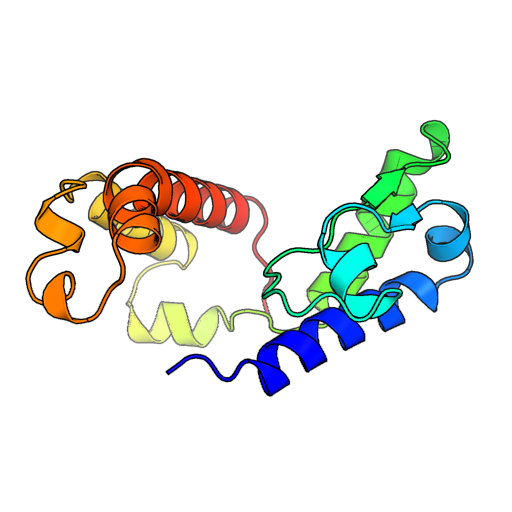.06 136 LEU A CA 1
ATOM 1104 C C . LEU A 1 136 ? -5.690 5.980 6.609 1.00 93.06 136 LEU A C 1
ATOM 1106 O O . LEU A 1 136 ? -6.719 6.095 5.947 1.00 93.06 136 LEU A O 1
ATOM 1110 N N . ARG A 1 137 ? -4.840 6.999 6.792 1.00 93.88 137 ARG A N 1
ATOM 1111 C CA . ARG A 1 137 ? -5.015 8.321 6.167 1.00 93.88 137 ARG A CA 1
ATOM 1112 C C . ARG A 1 137 ? -4.969 8.219 4.645 1.00 93.88 137 ARG A C 1
ATOM 1114 O O . ARG A 1 137 ? -5.865 8.732 3.983 1.00 93.88 137 ARG A O 1
ATOM 1121 N N . PHE A 1 138 ? -3.990 7.491 4.108 1.00 89.62 138 PHE A N 1
ATOM 1122 C CA . PHE A 1 138 ? -3.898 7.238 2.671 1.00 89.62 13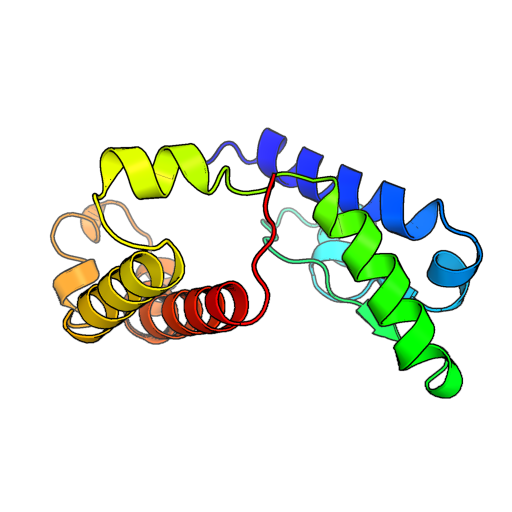8 PHE A CA 1
ATOM 1123 C C . PHE A 1 138 ? -5.133 6.497 2.143 1.00 89.62 138 PHE A C 1
ATOM 1125 O O . PHE A 1 138 ? -5.721 6.896 1.142 1.00 89.62 138 PHE A O 1
ATOM 1132 N N . TYR A 1 139 ? -5.576 5.451 2.845 1.00 88.94 139 TYR A N 1
ATOM 1133 C CA . TYR A 1 139 ? -6.762 4.692 2.453 1.00 88.94 139 TYR A CA 1
ATOM 1134 C C . TYR A 1 139 ? -8.051 5.522 2.532 1.00 88.94 139 TYR A C 1
ATOM 1136 O O . TYR A 1 139 ? -8.936 5.368 1.694 1.00 88.94 139 TYR A O 1
ATOM 1144 N N . LYS A 1 140 ? -8.159 6.430 3.510 1.00 91.25 140 LYS A N 1
ATOM 1145 C CA . LYS A 1 140 ? -9.277 7.376 3.612 1.00 91.25 140 LYS A CA 1
ATOM 1146 C C . LYS A 1 140 ? -9.359 8.290 2.385 1.00 91.25 140 LYS A C 1
ATOM 1148 O O . LYS A 1 140 ? -10.462 8.590 1.937 1.00 91.25 140 LYS A O 1
ATOM 1153 N N . GLU A 1 141 ? -8.218 8.726 1.855 1.00 89.38 141 GLU A N 1
ATOM 1154 C CA . GLU A 1 141 ? -8.140 9.591 0.672 1.00 89.38 141 GLU A CA 1
ATOM 1155 C C . GLU A 1 141 ? -8.354 8.814 -0.639 1.00 89.38 141 GLU A C 1
ATOM 1157 O O . GLU A 1 141 ? -9.038 9.288 -1.547 1.00 89.38 141 GLU A O 1
ATOM 1162 N N . PHE A 1 142 ? -7.838 7.584 -0.717 1.00 86.31 142 PHE A N 1
ATOM 1163 C CA . PHE A 1 142 ? -7.895 6.734 -1.908 1.00 86.31 142 PHE A CA 1
ATOM 1164 C C . PHE A 1 142 ? -8.469 5.340 -1.596 1.00 86.31 142 PHE A C 1
ATOM 1166 O O . PHE A 1 142 ? -7.745 4.342 -1.677 1.00 86.31 142 PHE A O 1
ATOM 1173 N N . PRO A 1 143 ? -9.768 5.229 -1.260 1.00 84.81 143 PRO A N 1
ATOM 1174 C CA . PRO A 1 143 ? -10.355 3.954 -0.870 1.00 84.81 143 PRO A CA 1
ATOM 1175 C C . PRO A 1 143 ? -10.459 2.987 -2.057 1.00 84.81 143 PRO A C 1
ATOM 1177 O O . PRO A 1 143 ? -10.714 3.386 -3.199 1.00 84.81 143 PRO A O 1
ATOM 1180 N N . ILE A 1 144 ? -10.308 1.693 -1.769 1.00 83.00 144 ILE A N 1
ATOM 1181 C CA . ILE A 1 144 ? -10.491 0.604 -2.734 1.00 83.00 144 ILE A CA 1
ATOM 1182 C C . ILE A 1 144 ? -11.784 -0.131 -2.371 1.00 83.00 144 ILE A C 1
ATOM 1184 O O . ILE A 1 144 ? -11.815 -0.891 -1.405 1.00 83.00 144 ILE A O 1
ATOM 1188 N N . LEU A 1 145 ? -12.856 0.133 -3.120 1.00 83.75 145 LEU A N 1
ATOM 1189 C CA . LEU A 1 145 ? -14.217 -0.313 -2.800 1.00 83.75 145 LEU A CA 1
ATOM 1190 C C . LEU A 1 145 ? -14.728 -1.366 -3.786 1.00 83.75 145 LEU A C 1
ATOM 1192 O O . LEU A 1 145 ? -14.295 -1.381 -4.940 1.00 83.75 145 LEU A O 1
ATOM 1196 N N . ALA A 1 146 ? -15.585 -2.257 -3.278 1.00 79.25 146 ALA A N 1
ATOM 1197 C CA . ALA A 1 146 ? -16.133 -3.417 -3.985 1.00 79.25 146 ALA A CA 1
ATOM 1198 C C . ALA A 1 146 ? -17.432 -3.063 -4.707 1.00 79.25 146 ALA A C 1
ATOM 1200 O O . ALA A 1 146 ? -18.152 -2.188 -4.180 1.00 79.25 146 ALA A O 1
#